Protein AF-A0A0K2RQU7-F1 (afdb_monomer_lite)

Secondary structure (DSSP, 8-state):
--EEEEEE-SSEEEEEE--TT----GGG--EEEEEEGGG-S----------

Structure (mmCIF, N/CA/C/O backbone):
data_AF-A0A0K2RQU7-F1
#
_entry.id   AF-A0A0K2RQU7-F1
#
loop_
_atom_site.group_PDB
_atom_site.id
_atom_site.type_symbol
_atom_site.label_atom_id
_atom_site.label_alt_id
_atom_site.label_comp_id
_atom_site.label_asym_id
_atom_site.label_entity_id
_atom_site.label_seq_id
_atom_site.pdbx_PDB_ins_code
_atom_site.Cartn_x
_atom_site.Cartn_y
_atom_site.Cartn_z
_atom_site.occupancy
_atom_site.B_iso_or_equiv
_atom_site.auth_seq_id
_atom_site.auth_comp_id
_atom_site.auth_asym_id
_atom_site.auth_atom_id
_atom_site.pdbx_PDB_model_num
ATOM 1 N N . MET A 1 1 ? -13.582 -0.728 -0.111 1.00 60.47 1 MET A N 1
ATOM 2 C CA . MET A 1 1 ? -12.465 -0.549 0.843 1.00 60.47 1 MET A CA 1
ATOM 3 C C . MET A 1 1 ? -11.773 0.761 0.486 1.00 60.47 1 MET A C 1
ATOM 5 O O . MET A 1 1 ? -11.521 0.967 -0.694 1.00 60.47 1 MET A O 1
ATOM 9 N N . ARG A 1 2 ? -11.590 1.689 1.433 1.00 77.31 2 ARG A N 1
ATOM 10 C CA . ARG A 1 2 ? -10.895 2.970 1.202 1.00 77.31 2 ARG A CA 1
ATOM 11 C C . ARG A 1 2 ? -9.541 2.899 1.907 1.00 77.31 2 ARG A C 1
ATOM 13 O O . ARG A 1 2 ? -9.481 2.433 3.039 1.00 77.31 2 ARG A O 1
ATOM 20 N N . GLY A 1 3 ? -8.483 3.318 1.227 1.00 88.81 3 GLY A N 1
ATOM 21 C CA . GLY A 1 3 ? -7.128 3.368 1.769 1.00 88.81 3 GLY A CA 1
ATOM 22 C C . GLY A 1 3 ? -6.473 4.694 1.414 1.00 88.81 3 GLY A C 1
ATOM 23 O O . GLY A 1 3 ? -6.869 5.331 0.435 1.00 88.81 3 GLY A O 1
ATOM 24 N N . VAL A 1 4 ? -5.506 5.116 2.222 1.00 93.38 4 VAL A N 1
ATOM 25 C CA . VAL A 1 4 ? -4.740 6.349 2.005 1.00 93.38 4 VAL A CA 1
ATOM 26 C C . VAL A 1 4 ? -3.301 5.969 1.700 1.00 93.38 4 VAL A C 1
ATOM 28 O O . VAL A 1 4 ? -2.728 5.111 2.371 1.00 93.38 4 VAL A O 1
ATOM 31 N N . ILE A 1 5 ? -2.733 6.586 0.665 1.00 94.81 5 ILE A N 1
ATOM 32 C CA . ILE A 1 5 ? -1.300 6.489 0.397 1.00 94.81 5 ILE A CA 1
ATOM 33 C C . ILE A 1 5 ? -0.598 7.403 1.399 1.00 94.81 5 ILE A C 1
ATOM 35 O O . ILE A 1 5 ? -0.721 8.623 1.310 1.00 94.81 5 ILE A O 1
ATOM 39 N N . ASP A 1 6 ? 0.106 6.808 2.357 1.00 92.50 6 ASP A N 1
ATOM 40 C CA . ASP A 1 6 ? 0.735 7.540 3.462 1.00 92.50 6 ASP A CA 1
ATOM 41 C C . ASP A 1 6 ? 2.190 7.909 3.155 1.00 92.50 6 ASP A C 1
ATOM 43 O O . ASP A 1 6 ? 2.695 8.936 3.611 1.00 92.50 6 ASP A O 1
ATOM 47 N N . ARG A 1 7 ? 2.886 7.050 2.404 1.00 95.69 7 ARG A N 1
ATOM 48 C CA . ARG A 1 7 ? 4.295 7.215 2.041 1.00 95.69 7 ARG A CA 1
ATOM 49 C C . ARG A 1 7 ? 4.516 6.785 0.607 1.00 95.69 7 ARG A C 1
ATOM 51 O O . ARG A 1 7 ? 3.896 5.836 0.132 1.00 95.69 7 ARG A O 1
ATOM 58 N N . VAL A 1 8 ? 5.438 7.470 -0.053 1.00 97.50 8 VAL A N 1
ATOM 59 C CA . VAL A 1 8 ? 5.873 7.150 -1.409 1.00 97.50 8 VAL A CA 1
ATOM 60 C C . VAL A 1 8 ? 7.393 7.097 -1.402 1.00 97.50 8 VAL A C 1
ATOM 62 O O . VAL A 1 8 ? 8.054 8.075 -1.053 1.00 97.50 8 VAL A O 1
ATOM 65 N N . GLY A 1 9 ? 7.928 5.929 -1.733 1.00 96.50 9 GLY A N 1
ATOM 66 C CA . GLY A 1 9 ? 9.351 5.697 -1.918 1.00 96.50 9 GLY A CA 1
ATOM 67 C C . GLY A 1 9 ? 9.754 5.824 -3.384 1.00 96.50 9 GLY A C 1
ATOM 68 O O . GLY A 1 9 ? 8.981 6.249 -4.241 1.00 96.50 9 GLY A O 1
ATOM 69 N N . LYS A 1 10 ? 10.990 5.417 -3.685 1.00 98.19 10 LYS A N 1
ATOM 70 C CA . LYS A 1 10 ? 11.521 5.436 -5.055 1.00 98.19 10 LYS A CA 1
ATOM 71 C C . LYS A 1 10 ? 10.749 4.500 -5.997 1.00 98.19 10 LYS A C 1
ATOM 73 O O . LYS A 1 10 ? 10.592 4.815 -7.171 1.00 98.19 10 LYS A O 1
ATOM 78 N N . ASP A 1 11 ? 10.311 3.352 -5.492 1.00 97.75 11 ASP A N 1
ATOM 79 C CA . ASP A 1 11 ? 9.786 2.230 -6.277 1.00 97.75 11 ASP A CA 1
ATOM 80 C C . ASP A 1 11 ? 8.555 1.554 -5.651 1.00 97.75 11 ASP A C 1
ATOM 82 O O . ASP A 1 11 ? 8.111 0.511 -6.132 1.00 97.75 11 ASP A O 1
ATOM 86 N N . HIS A 1 12 ? 7.998 2.136 -4.590 1.00 98.00 12 HIS A N 1
ATOM 87 C CA . HIS A 1 12 ? 6.851 1.604 -3.863 1.00 98.00 12 HIS A CA 1
ATOM 88 C C . HIS A 1 12 ? 6.044 2.718 -3.196 1.00 98.00 12 HIS A C 1
ATOM 90 O O . HIS A 1 12 ? 6.496 3.859 -3.062 1.00 98.00 12 HIS A O 1
ATOM 96 N N . PHE A 1 13 ? 4.859 2.361 -2.716 1.00 97.81 13 PHE A N 1
ATOM 97 C CA . PHE A 1 13 ? 4.085 3.181 -1.796 1.00 97.81 13 PHE A CA 1
ATOM 98 C C . PHE A 1 13 ? 3.501 2.335 -0.666 1.00 97.81 13 PHE A C 1
ATOM 100 O O . PHE A 1 13 ? 3.260 1.142 -0.843 1.00 97.81 13 PHE A O 1
ATOM 107 N N . ASP A 1 14 ? 3.239 2.966 0.474 1.00 97.50 14 ASP A N 1
ATOM 108 C CA . ASP A 1 14 ? 2.524 2.338 1.583 1.00 97.50 14 ASP A CA 1
ATOM 109 C C . ASP A 1 14 ? 1.053 2.756 1.556 1.00 97.50 14 ASP A C 1
ATOM 111 O O . ASP A 1 14 ? 0.727 3.948 1.559 1.00 97.50 14 ASP A O 1
ATOM 115 N N . LEU A 1 15 ? 0.161 1.766 1.553 1.00 95.62 15 LEU A N 1
ATOM 116 C CA . LEU A 1 15 ? -1.279 1.944 1.660 1.00 95.62 15 LEU A CA 1
ATOM 117 C C . LEU A 1 15 ? -1.722 1.648 3.09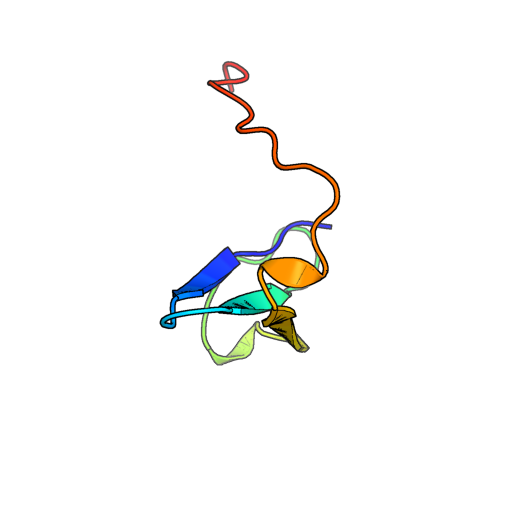1 1.00 95.62 15 LEU A C 1
ATOM 119 O O . LEU A 1 15 ? -1.737 0.490 3.516 1.00 95.62 15 LEU A O 1
ATOM 123 N N . ALA A 1 16 ? -2.126 2.684 3.818 1.00 96.19 16 ALA A N 1
ATOM 124 C CA . ALA A 1 16 ? -2.830 2.503 5.075 1.00 96.19 16 ALA A CA 1
ATOM 125 C C . ALA A 1 16 ? -4.282 2.115 4.802 1.00 96.19 16 ALA A C 1
ATOM 127 O O . ALA A 1 16 ? -4.957 2.715 3.958 1.00 96.19 16 ALA A O 1
ATOM 128 N N . VAL A 1 17 ? -4.772 1.135 5.556 1.00 94.69 17 VAL A N 1
ATOM 129 C CA . VAL A 1 17 ? -6.144 0.627 5.507 1.00 94.69 17 VAL A CA 1
ATOM 130 C C . VAL A 1 17 ? -6.836 0.903 6.841 1.00 94.69 17 VAL A C 1
ATOM 132 O O . VAL A 1 17 ? -6.243 0.747 7.906 1.00 94.69 17 VAL A O 1
ATOM 135 N N . MET A 1 18 ? -8.097 1.320 6.771 1.00 94.31 18 MET A N 1
ATOM 136 C CA . MET A 1 18 ? -8.971 1.622 7.905 1.00 94.31 18 MET A CA 1
ATOM 137 C C . MET A 1 18 ? -10.290 0.881 7.712 1.00 94.31 18 MET A C 1
ATOM 139 O O . MET A 1 18 ? -10.598 0.427 6.599 1.00 94.31 18 MET A O 1
ATOM 143 N N . LEU A 1 19 ? -11.092 0.780 8.772 1.00 91.31 19 LEU A N 1
ATOM 144 C CA . LEU A 1 19 ? -12.452 0.282 8.618 1.00 91.31 19 LEU A CA 1
ATOM 145 C C . LEU A 1 19 ? -13.294 1.276 7.791 1.00 91.31 19 LEU A C 1
ATOM 147 O O . LEU A 1 19 ? -13.001 2.477 7.746 1.00 91.31 19 LEU A O 1
ATOM 151 N N . PRO A 1 20 ? -14.337 0.807 7.083 1.00 89.25 20 PRO A N 1
ATOM 152 C CA . PRO A 1 20 ? -15.202 1.686 6.305 1.00 89.25 20 PRO A CA 1
ATOM 153 C C . PRO A 1 20 ? -15.793 2.824 7.149 1.00 89.25 20 PRO A C 1
ATOM 155 O O . PRO A 1 20 ? -16.345 2.590 8.216 1.00 89.25 20 PRO A O 1
ATOM 158 N N . GLY A 1 21 ? -15.712 4.056 6.638 1.00 89.00 21 GLY A N 1
ATOM 159 C CA . GLY A 1 21 ? -16.248 5.248 7.306 1.00 89.00 21 GLY A CA 1
ATOM 160 C C . GLY A 1 21 ? -15.297 5.895 8.315 1.00 89.00 21 GLY A C 1
ATOM 161 O O . GLY A 1 21 ? -15.534 7.031 8.721 1.00 89.00 21 GLY A O 1
ATOM 162 N N . GLU A 1 22 ? -14.193 5.238 8.671 1.00 89.50 22 GLU A N 1
ATOM 163 C CA . GLU A 1 22 ? -13.203 5.828 9.562 1.00 89.50 22 GLU A CA 1
ATOM 164 C C . GLU A 1 22 ? -12.285 6.807 8.832 1.00 89.50 22 GLU A C 1
ATOM 166 O O . GLU A 1 22 ? -11.849 6.600 7.697 1.00 89.50 22 GLU A O 1
ATOM 171 N N . VAL A 1 23 ? -11.961 7.894 9.530 1.00 88.69 23 VAL A N 1
ATOM 172 C CA . VAL A 1 23 ? -10.961 8.857 9.076 1.00 88.69 23 VAL A CA 1
ATOM 173 C C . VAL A 1 23 ? -9.569 8.311 9.369 1.00 88.69 23 VAL A C 1
ATOM 175 O O . VAL A 1 23 ? -9.330 7.711 10.422 1.00 88.69 23 VAL A O 1
ATOM 178 N N . ARG A 1 24 ? -8.624 8.605 8.474 1.00 90.69 24 ARG A N 1
ATOM 179 C CA . ARG A 1 24 ? -7.210 8.291 8.663 1.00 90.69 24 ARG A CA 1
ATOM 180 C C . ARG A 1 24 ? -6.656 8.992 9.912 1.00 90.69 24 ARG A C 1
ATOM 182 O O . ARG A 1 24 ? -6.332 10.175 9.896 1.00 90.69 24 ARG A O 1
ATOM 189 N N . ARG A 1 25 ? -6.487 8.222 10.991 1.00 92.00 25 ARG A N 1
ATOM 190 C CA . ARG A 1 25 ? -5.781 8.568 12.242 1.00 92.00 25 ARG A CA 1
ATOM 191 C C . ARG A 1 25 ? -4.901 7.394 12.651 1.00 92.00 25 ARG A C 1
ATOM 193 O O . ARG A 1 25 ? -5.229 6.268 12.307 1.00 92.00 25 ARG A O 1
ATOM 200 N N . SER A 1 26 ? -3.804 7.648 13.371 1.00 87.75 26 SER A N 1
ATOM 201 C CA . SER A 1 26 ? -2.836 6.592 13.729 1.00 87.75 26 SER A CA 1
ATOM 202 C C . SER A 1 26 ? -3.503 5.380 14.398 1.00 87.75 26 SER A C 1
ATOM 204 O O . SER A 1 26 ? -3.251 4.252 14.002 1.00 87.75 26 SER A O 1
ATOM 206 N N . GLY A 1 27 ? -4.430 5.616 15.335 1.00 92.62 27 GLY A N 1
ATOM 207 C CA . GLY A 1 27 ? -5.162 4.550 16.034 1.00 92.62 27 GLY A CA 1
ATOM 208 C C . GLY A 1 27 ? -6.253 3.839 15.222 1.00 92.62 27 GLY A C 1
ATOM 209 O O . GLY A 1 27 ? -6.763 2.830 15.685 1.00 92.62 27 GLY A O 1
ATOM 210 N N . ASN A 1 28 ? -6.596 4.336 14.030 1.00 93.12 28 ASN A N 1
ATOM 211 C CA . ASN A 1 28 ? -7.647 3.768 13.174 1.00 93.12 28 ASN A CA 1
ATOM 212 C C . ASN A 1 28 ? -7.064 2.956 12.001 1.00 93.12 28 ASN A C 1
ATOM 214 O O . ASN A 1 28 ? 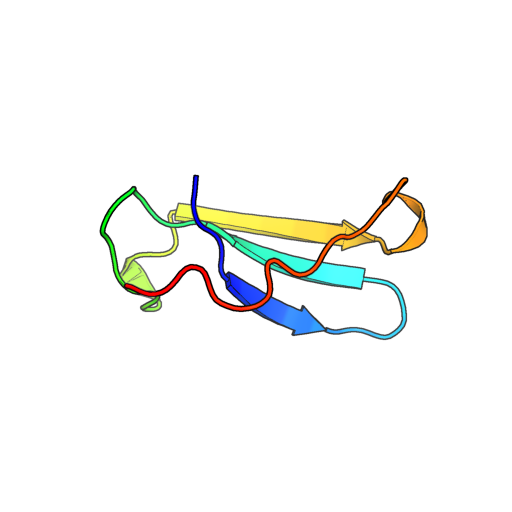-7.799 2.464 11.147 1.00 93.12 28 ASN A O 1
ATOM 218 N N . VAL A 1 29 ? -5.735 2.859 11.896 1.00 94.12 29 VAL A N 1
ATOM 219 C CA . VAL A 1 29 ? -5.091 2.048 10.858 1.00 94.12 29 VAL A CA 1
ATOM 220 C C . VAL A 1 29 ? -5.106 0.592 11.304 1.00 94.12 29 VAL A C 1
ATOM 222 O O . VAL A 1 29 ? -4.450 0.233 12.278 1.00 94.12 29 VAL A O 1
ATOM 225 N N . VAL A 1 30 ? -5.840 -0.248 10.577 1.00 95.50 30 VAL A N 1
ATOM 226 C CA . VAL A 1 30 ? -5.957 -1.684 10.879 1.00 95.50 30 VAL A CA 1
ATOM 227 C C . VAL A 1 30 ? -4.892 -2.517 10.175 1.00 95.50 30 VAL A C 1
ATOM 229 O O . VAL A 1 30 ? -4.549 -3.602 10.637 1.00 95.50 30 VAL A O 1
ATOM 232 N N . SER A 1 31 ? -4.350 -2.020 9.061 1.00 94.81 31 SER A N 1
ATOM 233 C CA . SER A 1 31 ? -3.207 -2.627 8.384 1.00 94.81 31 SER A CA 1
ATOM 234 C C . SER A 1 31 ? -2.485 -1.628 7.484 1.00 94.81 31 SER A C 1
ATOM 236 O O . SER A 1 31 ? -3.035 -0.599 7.082 1.00 94.81 31 SER A O 1
ATOM 238 N N . VAL A 1 32 ? -1.233 -1.953 7.166 1.00 95.38 32 VAL A N 1
ATOM 239 C CA . VAL A 1 32 ? -0.422 -1.248 6.172 1.00 95.38 32 VAL A CA 1
ATOM 240 C C . VAL A 1 32 ? 0.073 -2.272 5.161 1.00 95.38 32 VAL A C 1
ATOM 242 O O . VAL A 1 32 ? 0.594 -3.318 5.547 1.00 95.38 32 VAL A O 1
ATOM 245 N N . ALA A 1 33 ? -0.098 -1.970 3.876 1.00 95.44 33 ALA A N 1
ATOM 246 C CA . ALA A 1 33 ? 0.437 -2.770 2.784 1.00 95.44 33 ALA A CA 1
ATOM 247 C C . ALA A 1 33 ? 1.457 -1.953 1.989 1.00 95.44 33 ALA A C 1
ATOM 249 O O . ALA A 1 33 ? 1.130 -0.878 1.490 1.00 95.44 33 ALA A O 1
ATOM 250 N N . THR A 1 34 ? 2.668 -2.480 1.835 1.00 97.25 34 THR A N 1
ATOM 251 C CA . THR A 1 34 ? 3.687 -1.905 0.950 1.00 97.25 34 THR A CA 1
ATOM 252 C C . THR A 1 34 ? 3.516 -2.475 -0.451 1.00 97.25 34 THR A C 1
ATOM 254 O O . THR A 1 34 ? 3.560 -3.690 -0.646 1.00 97.25 34 THR A O 1
ATOM 257 N N . ILE A 1 35 ? 3.312 -1.601 -1.432 1.00 96.88 35 ILE A N 1
ATOM 258 C CA . ILE A 1 35 ? 3.000 -1.966 -2.812 1.00 96.88 35 ILE A CA 1
ATOM 259 C C . ILE A 1 35 ? 4.134 -1.492 -3.732 1.00 96.88 35 ILE A C 1
ATOM 261 O O . ILE A 1 35 ? 4.278 -0.285 -3.946 1.00 96.88 35 ILE A O 1
ATOM 265 N N . PRO A 1 36 ? 4.939 -2.407 -4.303 1.00 98.25 36 PRO A N 1
ATOM 266 C CA . PRO A 1 36 ? 5.916 -2.063 -5.334 1.00 98.25 36 PRO A CA 1
ATOM 267 C C . PRO A 1 36 ? 5.223 -1.533 -6.594 1.00 98.25 36 PRO A C 1
ATOM 269 O O . PRO A 1 36 ? 4.232 -2.099 -7.041 1.00 98.25 36 PRO A O 1
ATOM 272 N N . PHE A 1 37 ? 5.760 -0.504 -7.245 1.00 97.12 37 PHE A N 1
ATOM 273 C CA . PHE A 1 37 ? 5.170 0.018 -8.486 1.00 97.12 37 PHE A CA 1
ATOM 274 C C . PHE A 1 37 ? 5.173 -1.012 -9.615 1.00 97.12 37 PHE A C 1
ATOM 276 O O . PHE A 1 37 ? 4.246 -1.049 -10.416 1.00 97.12 37 PHE A O 1
ATOM 283 N N . GLN A 1 38 ? 6.184 -1.882 -9.649 1.00 97.56 38 GLN A N 1
ATOM 284 C CA . GLN A 1 38 ? 6.304 -2.937 -1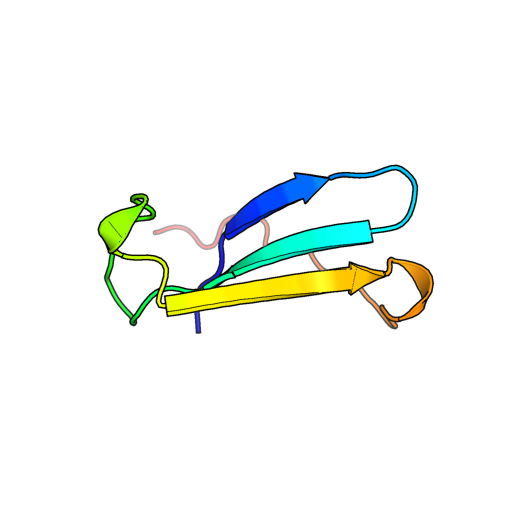0.658 1.00 97.56 38 GLN A CA 1
ATOM 285 C C . GLN A 1 38 ? 5.214 -4.015 -10.541 1.00 97.56 38 GLN A C 1
ATOM 287 O O . GLN A 1 38 ? 5.013 -4.766 -11.490 1.00 97.56 38 GLN A O 1
ATOM 292 N N . SER A 1 39 ? 4.498 -4.111 -9.412 1.00 97.38 39 SER A N 1
ATOM 293 C CA . SER A 1 39 ? 3.374 -5.047 -9.279 1.00 97.38 39 SER A CA 1
ATOM 294 C C . SER A 1 39 ? 2.047 -4.477 -9.795 1.00 97.38 39 SER A C 1
ATOM 296 O O . SER A 1 39 ? 1.060 -5.208 -9.888 1.00 97.38 39 SER A O 1
ATOM 298 N N . LEU A 1 40 ? 2.000 -3.186 -10.147 1.00 95.56 40 LEU A N 1
ATOM 299 C CA . LEU A 1 40 ? 0.796 -2.533 -10.649 1.00 95.56 40 LEU A CA 1
ATOM 300 C C . LEU A 1 40 ? 0.647 -2.759 -12.155 1.00 95.56 40 LEU A C 1
ATOM 302 O O . LEU A 1 40 ? 1.442 -2.265 -12.949 1.00 95.56 40 LEU A O 1
ATOM 306 N N . ALA A 1 41 ? -0.433 -3.425 -12.562 1.00 97.31 41 ALA A N 1
ATOM 307 C CA . ALA A 1 41 ? -0.769 -3.560 -13.980 1.00 97.31 41 ALA A CA 1
ATOM 308 C C . ALA A 1 41 ? -1.336 -2.258 -14.584 1.00 97.31 41 ALA A C 1
ATOM 310 O O . ALA A 1 41 ? -1.111 -1.966 -15.755 1.00 97.31 41 ALA A O 1
ATOM 311 N N . ALA A 1 42 ? -2.088 -1.477 -13.798 1.00 93.69 42 ALA A N 1
ATOM 312 C CA . ALA A 1 42 ? -2.670 -0.202 -14.214 1.00 93.69 42 ALA A CA 1
ATOM 313 C C . ALA A 1 42 ? -3.041 0.668 -13.001 1.00 93.69 42 ALA A C 1
ATOM 315 O O . ALA A 1 42 ? -3.359 0.150 -11.930 1.00 93.69 42 ALA A O 1
ATOM 316 N N . LEU A 1 43 ? -3.067 1.991 -13.190 1.00 89.94 43 LEU A N 1
ATOM 317 C CA . LEU A 1 43 ? -3.543 2.963 -12.204 1.00 89.94 43 LEU A CA 1
ATOM 318 C C . LEU A 1 43 ? -4.502 3.949 -12.876 1.00 89.94 43 LEU A C 1
ATOM 320 O O . LEU A 1 43 ? -4.188 4.527 -13.915 1.00 89.94 43 LEU A O 1
ATOM 324 N N . ARG A 1 44 ? -5.665 4.174 -12.260 1.00 90.19 44 ARG A N 1
ATOM 325 C CA . ARG A 1 44 ? -6.627 5.192 -12.691 1.00 90.19 44 ARG A CA 1
ATOM 326 C C . ARG A 1 44 ? -6.868 6.173 -11.555 1.00 90.19 44 ARG A C 1
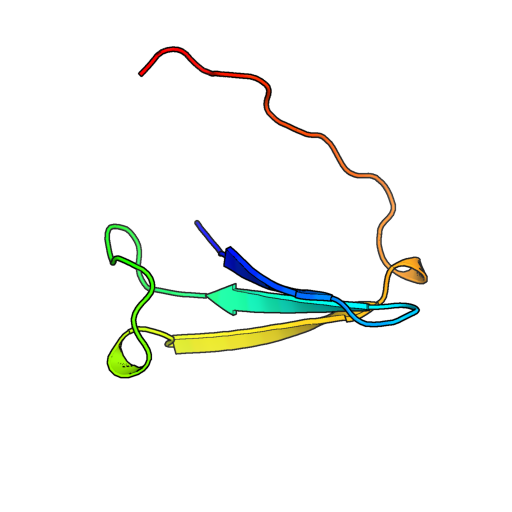ATOM 328 O O . ARG A 1 44 ? -7.242 5.771 -10.458 1.00 90.19 44 ARG A O 1
ATOM 335 N N . SER A 1 45 ? -6.740 7.462 -11.853 1.00 86.25 45 SER A N 1
ATOM 336 C CA . SER A 1 45 ? -7.300 8.504 -10.997 1.00 86.25 45 SER A CA 1
ATOM 337 C C . SER A 1 45 ? -8.793 8.644 -11.287 1.00 86.25 45 SER A C 1
ATOM 339 O O . SER A 1 45 ? -9.206 8.815 -12.440 1.00 86.25 45 SER A O 1
ATOM 341 N N . LEU A 1 46 ? -9.615 8.558 -10.246 1.00 83.00 46 LEU A N 1
ATOM 342 C CA . LEU A 1 46 ? -11.006 8.976 -10.319 1.00 83.00 46 LEU A CA 1
ATOM 343 C C . LEU A 1 46 ? -11.005 10.508 -10.202 1.00 83.00 46 LEU A C 1
ATOM 345 O O . LEU A 1 46 ? -10.994 11.045 -9.099 1.00 83.00 46 LEU A O 1
ATOM 349 N N . ARG A 1 47 ? -10.945 11.228 -11.332 1.00 68.69 47 ARG A N 1
ATOM 350 C CA . ARG A 1 47 ? -11.262 12.667 -11.325 1.00 68.69 47 ARG A CA 1
ATOM 351 C C . ARG A 1 47 ? -12.706 12.820 -10.853 1.00 68.69 47 ARG A C 1
ATOM 353 O O . ARG A 1 47 ? -13.559 12.124 -11.394 1.00 68.69 47 ARG A O 1
ATOM 360 N N . GLY A 1 48 ? -12.900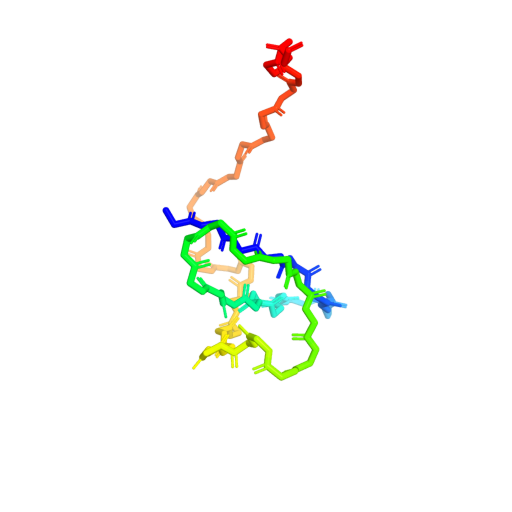 13.689 -9.856 1.00 56.28 48 GLY A N 1
ATOM 361 C CA . GLY A 1 48 ? -14.170 14.137 -9.274 1.00 56.28 48 GLY A CA 1
ATOM 362 C C . GLY A 1 48 ? -15.404 13.353 -9.708 1.00 56.28 48 GLY A C 1
ATOM 363 O O . GLY A 1 48 ? -15.996 13.662 -10.734 1.00 56.28 48 GLY A O 1
ATOM 364 N N . GLN A 1 49 ? -15.814 12.369 -8.908 1.00 50.19 49 GLN A N 1
ATOM 365 C CA . GLN A 1 49 ? -17.251 12.230 -8.719 1.00 50.19 49 GLN A CA 1
ATOM 366 C C . GLN A 1 49 ? -17.655 13.423 -7.864 1.00 50.19 49 GLN A C 1
ATOM 368 O O . GLN A 1 49 ? -17.141 13.574 -6.753 1.00 50.19 49 GLN A O 1
ATOM 373 N N . ASP A 1 50 ? -18.480 14.286 -8.447 1.00 49.75 50 ASP A N 1
ATOM 374 C CA . ASP A 1 50 ? -19.258 15.284 -7.730 1.00 49.75 50 ASP A CA 1
ATOM 375 C C . ASP A 1 50 ? -19.892 14.590 -6.515 1.00 49.75 50 ASP A C 1
ATOM 377 O O . ASP A 1 50 ? -20.637 13.616 -6.667 1.00 49.75 50 ASP A O 1
ATOM 381 N N . PHE A 1 51 ? -19.484 15.014 -5.320 1.00 50.00 51 PHE A N 1
ATOM 382 C CA . PHE A 1 51 ? -20.134 14.645 -4.066 1.00 50.00 51 PHE A CA 1
ATOM 383 C C . PHE A 1 51 ? -21.331 15.560 -3.838 1.00 50.00 51 PHE A C 1
ATOM 385 O O . PHE A 1 51 ? -21.183 16.776 -4.103 1.00 50.00 51 PHE A O 1
#

pLDDT: mean 89.05, std 13.01, range [49.75, 98.25]

Foldseek 3Di:
DDWDFPDDDPFWTKTFDFPPPDDDDPVRGPDIDIGGNVVDPDDDDPDDPD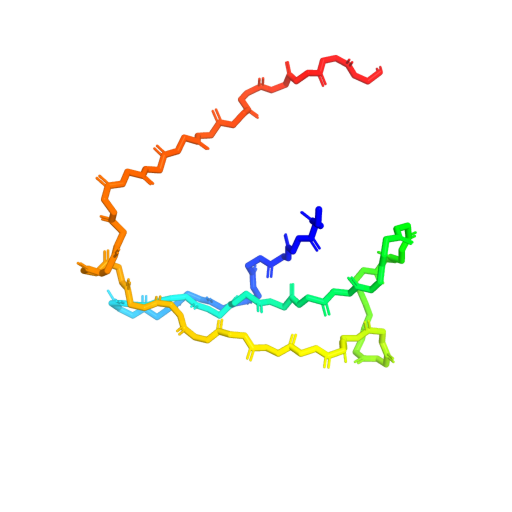D

Radius of gyration: 12.43 Å; chains: 1; bounding box: 32×20×30 Å

Sequence (51 aa):
MRGVIDRVGKDHFDLAVMLPGEVRRSGNVVSVATIPFQSLAALRSLRGQDF